Protein AF-L8FMG5-F1 (afdb_monomer_lite)

Sequence (139 aa):
MTWISKATTGLGLLFLAHACYSAQEHSALQSTTNALHDVPSSASLPIDIVLETIISLFTTILGLVLGTAELRPIRWRVWAGKIEREGEKGFLGADGQVAKDYVGNPYKVLESRPGFVDIRKQKKEFAEWVREGGSAEVR

Foldseek 3Di:
DLVQLVVLLVQLVVLLVVLVVVLVVVVVVQVVVCVVVVNPDPNDDDVVSVVSNVVSVVSNVVSVVVNDDDDDDPDLVVNLVVCVVCPQVVQQDPVRHRPPPDDHRPCCCVVVVVVPDPPVVVVVVVVVCVVVVVDPDDD

Structure (mmCIF, N/CA/C/O backbone):
data_AF-L8FMG5-F1
#
_entry.id   AF-L8FMG5-F1
#
loop_
_atom_site.group_PDB
_atom_site.id
_atom_site.type_symbol
_atom_site.label_atom_id
_atom_site.label_alt_id
_atom_site.label_comp_id
_atom_site.label_asym_id
_atom_site.label_entity_id
_atom_site.label_seq_id
_atom_site.pdbx_PDB_ins_code
_atom_site.Cartn_x
_atom_site.Cartn_y
_atom_site.Cartn_z
_atom_site.occupancy
_atom_site.B_iso_or_equiv
_atom_site.auth_seq_id
_atom_site.auth_comp_id
_atom_site.auth_asym_id
_atom_site.auth_atom_id
_atom_site.pdb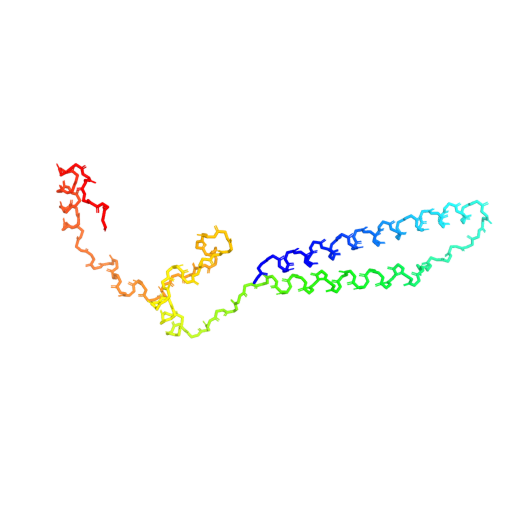x_PDB_model_num
ATOM 1 N N . MET A 1 1 ? 4.257 -6.515 9.206 1.00 60.78 1 MET A N 1
ATOM 2 C CA . MET A 1 1 ? 5.531 -5.758 9.288 1.00 60.78 1 MET A CA 1
ATOM 3 C C . MET A 1 1 ? 5.527 -4.666 8.223 1.00 60.78 1 MET A C 1
ATOM 5 O O . MET A 1 1 ? 6.017 -4.885 7.123 1.00 60.78 1 MET A O 1
ATOM 9 N N . THR A 1 2 ? 4.937 -3.504 8.515 1.00 75.31 2 THR A N 1
ATOM 10 C CA . THR A 1 2 ? 4.771 -2.413 7.529 1.00 75.31 2 THR A CA 1
ATOM 11 C C . THR A 1 2 ? 6.099 -1.835 7.033 1.00 75.31 2 THR A C 1
ATOM 13 O O . THR A 1 2 ? 6.143 -1.222 5.975 1.00 75.31 2 THR A O 1
ATOM 16 N N . TRP A 1 3 ? 7.192 -2.041 7.773 1.00 86.62 3 TRP A N 1
ATOM 17 C CA . TRP A 1 3 ? 8.533 -1.634 7.357 1.00 86.62 3 TRP A CA 1
ATOM 18 C C . TRP A 1 3 ? 9.019 -2.390 6.118 1.00 86.62 3 TRP A C 1
ATOM 20 O O . TRP A 1 3 ? 9.547 -1.770 5.204 1.00 86.62 3 TRP A O 1
ATOM 30 N N . ILE A 1 4 ? 8.808 -3.710 6.060 1.00 90.62 4 ILE A N 1
ATOM 31 C CA . ILE A 1 4 ? 9.287 -4.545 4.950 1.00 90.62 4 ILE A CA 1
ATOM 32 C C . ILE A 1 4 ? 8.558 -4.159 3.665 1.00 90.62 4 ILE A C 1
ATOM 34 O O . ILE A 1 4 ? 9.204 -3.873 2.668 1.00 90.62 4 ILE A O 1
ATOM 38 N N . SER A 1 5 ? 7.227 -4.056 3.703 1.00 92.88 5 SER A N 1
ATOM 39 C CA . SER A 1 5 ? 6.445 -3.659 2.528 1.00 92.88 5 SER A CA 1
ATOM 40 C C . SER A 1 5 ? 6.801 -2.257 2.035 1.00 92.88 5 SER A C 1
ATOM 42 O O . SER A 1 5 ? 6.994 -2.060 0.835 1.00 92.88 5 SER A O 1
ATOM 44 N N . LYS A 1 6 ? 6.960 -1.288 2.946 1.00 93.06 6 LYS A N 1
ATOM 45 C CA . LYS A 1 6 ? 7.393 0.075 2.602 1.00 93.06 6 LYS A CA 1
ATOM 46 C C . LYS A 1 6 ? 8.802 0.098 2.016 1.00 93.06 6 LYS A C 1
ATOM 48 O O . LYS A 1 6 ? 9.006 0.756 1.000 1.00 93.06 6 LYS A O 1
ATOM 53 N N . ALA A 1 7 ? 9.745 -0.629 2.616 1.00 95.94 7 ALA A N 1
ATOM 54 C CA . ALA A 1 7 ? 11.113 -0.726 2.123 1.00 95.94 7 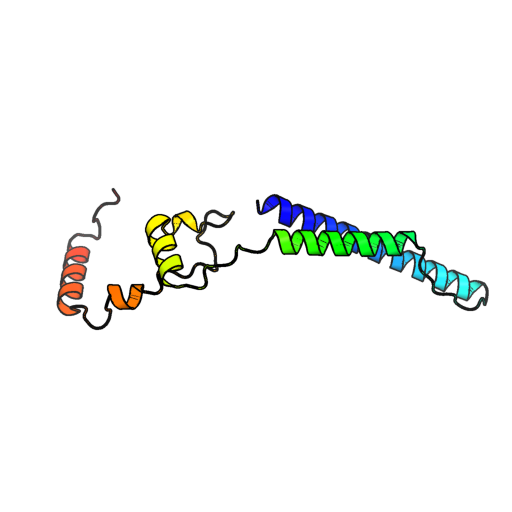ALA A CA 1
ATOM 55 C C . ALA A 1 7 ? 11.145 -1.364 0.730 1.00 95.94 7 ALA A C 1
ATOM 57 O O . ALA A 1 7 ? 11.694 -0.765 -0.185 1.00 95.94 7 ALA A O 1
ATOM 58 N N . THR A 1 8 ? 10.489 -2.513 0.536 1.00 96.62 8 THR A N 1
ATOM 59 C CA . THR A 1 8 ? 10.399 -3.192 -0.766 1.00 96.62 8 THR A CA 1
ATOM 60 C C . THR A 1 8 ? 9.743 -2.306 -1.826 1.00 96.62 8 THR A C 1
ATOM 62 O O . THR A 1 8 ? 10.258 -2.215 -2.936 1.00 96.62 8 THR A O 1
ATOM 65 N N . THR A 1 9 ? 8.658 -1.601 -1.485 1.00 97.44 9 THR A N 1
ATOM 66 C CA . THR A 1 9 ? 8.000 -0.659 -2.408 1.00 97.44 9 THR A CA 1
ATOM 67 C C . THR A 1 9 ? 8.932 0.491 -2.780 1.00 97.44 9 THR A C 1
ATOM 69 O O . THR A 1 9 ? 9.073 0.811 -3.956 1.00 97.44 9 THR A O 1
ATOM 72 N N . GLY A 1 10 ? 9.594 1.102 -1.794 1.00 97.69 10 GLY A N 1
ATOM 73 C CA . GLY A 1 10 ? 10.521 2.209 -2.024 1.00 97.69 10 GLY A CA 1
ATOM 74 C C . GLY A 1 10 ? 11.725 1.801 -2.872 1.00 97.69 10 GLY A C 1
ATOM 75 O O . GLY A 1 10 ? 12.102 2.529 -3.784 1.00 97.69 10 GLY A O 1
ATOM 76 N N . LEU A 1 11 ? 12.284 0.616 -2.620 1.00 97.50 11 LEU A N 1
ATOM 77 C CA . LEU A 1 11 ? 13.406 0.066 -3.381 1.00 97.50 11 LEU A CA 1
ATOM 78 C C . LEU A 1 11 ? 12.993 -0.257 -4.827 1.00 97.50 11 LEU A C 1
ATOM 80 O O . LEU A 1 11 ? 13.694 0.114 -5.764 1.00 97.50 11 LEU A O 1
ATOM 84 N N . GLY A 1 12 ? 11.813 -0.858 -5.018 1.00 98.00 12 GLY A N 1
ATOM 85 C CA . GLY A 1 12 ? 11.246 -1.100 -6.346 1.00 98.00 12 GLY A CA 1
ATOM 86 C C . GLY A 1 12 ? 11.018 0.191 -7.138 1.00 98.00 12 GLY A C 1
ATOM 87 O O . GLY A 1 12 ? 11.391 0.261 -8.307 1.00 98.00 12 GLY A O 1
ATOM 88 N N . LEU A 1 13 ? 10.480 1.236 -6.499 1.00 98.44 13 LEU A N 1
ATOM 89 C CA . LEU A 1 13 ? 10.278 2.545 -7.129 1.00 98.44 13 LEU A CA 1
ATOM 90 C C . LEU A 1 13 ? 11.599 3.234 -7.485 1.00 98.44 13 LEU A C 1
ATOM 92 O O . LEU A 1 13 ? 11.693 3.850 -8.544 1.00 98.44 13 LEU A O 1
ATOM 96 N N . LEU A 1 14 ? 12.614 3.121 -6.625 1.00 98.50 14 LEU A N 1
ATOM 97 C CA . LEU A 1 14 ? 13.948 3.653 -6.893 1.00 98.50 14 LEU A CA 1
ATOM 98 C C . LEU A 1 14 ? 14.562 2.997 -8.135 1.00 98.50 14 LEU A C 1
ATOM 100 O O . LEU A 1 14 ? 15.027 3.701 -9.029 1.00 98.50 14 LEU A O 1
ATOM 104 N N . PHE A 1 15 ? 14.527 1.664 -8.214 1.00 98.19 15 PHE A N 1
ATOM 105 C CA . PHE A 1 15 ? 15.028 0.938 -9.381 1.00 98.19 15 PHE A CA 1
ATOM 106 C C . PHE A 1 15 ? 14.207 1.221 -10.640 1.00 98.19 15 PHE A C 1
ATOM 108 O O . PHE A 1 15 ? 14.776 1.389 -11.714 1.00 98.19 15 PHE A O 1
ATOM 115 N N . LEU A 1 16 ? 12.886 1.374 -10.515 1.00 98.25 16 LEU A N 1
ATOM 116 C CA . LEU A 1 16 ? 12.037 1.730 -11.647 1.00 98.25 16 LEU A CA 1
ATOM 117 C C . LEU A 1 16 ? 12.382 3.124 -12.188 1.00 98.25 16 LEU A C 1
ATOM 119 O O . LEU A 1 16 ? 12.492 3.303 -13.398 1.00 98.25 16 LEU A O 1
ATOM 123 N N . ALA A 1 17 ? 12.596 4.101 -11.302 1.00 98.44 17 ALA A N 1
ATOM 124 C CA . ALA A 1 17 ? 13.042 5.436 -11.690 1.00 98.44 17 ALA A CA 1
ATOM 125 C C . ALA A 1 17 ? 14.419 5.397 -12.369 1.00 98.44 17 ALA A C 1
ATOM 127 O O . ALA A 1 17 ? 14.622 6.079 -13.373 1.00 98.44 17 ALA A O 1
ATOM 128 N N . HIS A 1 18 ? 15.333 4.568 -11.859 1.00 97.94 18 HIS A N 1
ATOM 129 C CA . HIS A 1 18 ? 16.643 4.353 -12.465 1.00 97.94 18 HIS A CA 1
ATOM 130 C C . HIS A 1 18 ? 16.528 3.772 -13.882 1.00 97.94 18 HIS A C 1
ATOM 132 O O . HIS A 1 18 ? 17.066 4.351 -14.818 1.00 97.94 18 HIS A O 1
ATOM 138 N N . ALA A 1 19 ? 15.749 2.705 -14.071 1.00 97.31 19 ALA A N 1
ATOM 139 C CA . ALA A 1 19 ? 15.574 2.080 -15.380 1.00 97.31 19 ALA A CA 1
ATOM 140 C C . ALA A 1 19 ? 14.886 3.021 -16.393 1.00 97.31 19 ALA A C 1
ATOM 142 O O . ALA A 1 19 ? 15.266 3.066 -17.564 1.00 97.31 19 ALA A O 1
ATOM 143 N N . CYS A 1 20 ? 13.921 3.837 -15.946 1.00 96.81 20 CYS A N 1
ATOM 144 C CA . CYS A 1 20 ? 13.325 4.900 -16.765 1.00 96.81 20 CYS A CA 1
ATOM 145 C C . CYS A 1 20 ? 14.357 5.958 -17.184 1.00 96.81 20 CYS A C 1
ATOM 147 O O . CYS A 1 20 ? 14.339 6.415 -18.327 1.00 96.81 20 CYS A O 1
ATOM 149 N N . TYR A 1 21 ? 15.256 6.341 -16.277 1.00 97.75 21 TYR A N 1
ATOM 150 C CA . TYR A 1 21 ? 16.338 7.272 -16.584 1.00 97.75 21 TYR A CA 1
ATOM 151 C C . TYR A 1 21 ? 17.318 6.674 -17.608 1.00 97.75 21 TYR A C 1
ATOM 153 O O . TYR A 1 21 ? 17.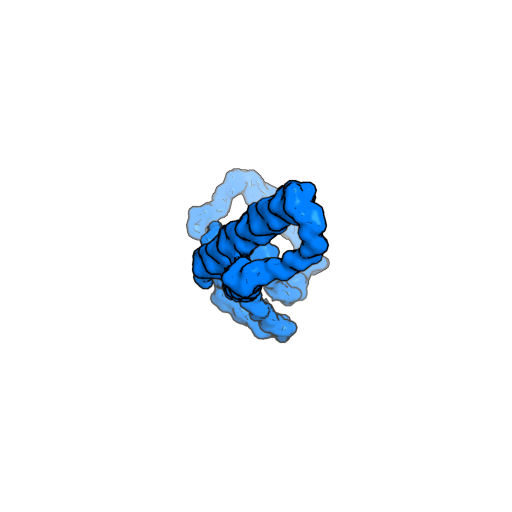609 7.322 -18.613 1.00 97.75 21 TYR A O 1
ATOM 161 N N . SER A 1 22 ? 17.729 5.414 -17.435 1.00 96.75 22 SER A N 1
ATOM 162 C CA . SER A 1 22 ? 18.582 4.693 -18.394 1.00 96.75 22 SER A CA 1
ATOM 163 C C . SER A 1 22 ? 17.942 4.600 -19.784 1.00 96.75 22 SER A C 1
ATOM 165 O O . SER A 1 22 ? 18.601 4.834 -20.798 1.00 96.75 22 SER A O 1
ATOM 167 N N . ALA A 1 23 ? 16.637 4.314 -19.852 1.00 95.50 23 ALA A N 1
ATOM 168 C CA . ALA A 1 23 ? 15.888 4.293 -21.108 1.00 95.50 23 ALA A CA 1
ATOM 169 C C . ALA A 1 23 ? 15.872 5.666 -21.802 1.00 95.50 23 ALA A C 1
ATOM 171 O O . ALA A 1 23 ? 16.013 5.744 -23.028 1.00 95.50 23 ALA A O 1
ATOM 172 N N . GLN A 1 24 ? 15.715 6.742 -21.026 1.00 95.50 24 GLN A N 1
ATOM 173 C CA . GLN A 1 24 ? 15.721 8.112 -21.532 1.00 95.50 24 GLN A CA 1
ATOM 174 C C . GLN A 1 24 ? 17.095 8.504 -22.082 1.00 95.50 24 GLN A C 1
ATOM 176 O O . GLN A 1 24 ? 17.170 9.004 -23.204 1.00 95.50 24 GLN A O 1
ATOM 181 N N . GLU A 1 25 ? 18.176 8.257 -21.337 1.00 95.25 25 GLU A N 1
ATOM 182 C CA . GLU A 1 25 ? 19.538 8.543 -21.809 1.00 95.25 25 GLU A CA 1
ATOM 183 C C . GLU A 1 25 ? 19.869 7.750 -23.076 1.00 95.25 25 GLU A C 1
ATOM 185 O O . GLU A 1 25 ? 20.344 8.326 -24.057 1.00 95.25 25 GLU A O 1
ATOM 190 N N . HIS A 1 26 ? 19.547 6.454 -23.101 1.00 92.50 26 HIS A N 1
ATOM 191 C CA . HIS A 1 26 ? 19.762 5.614 -24.276 1.00 92.50 26 HIS A CA 1
ATOM 192 C C . HIS A 1 26 ? 19.006 6.147 -25.502 1.00 92.50 26 HIS A C 1
ATOM 194 O O . HIS A 1 26 ? 19.574 6.271 -26.589 1.00 92.50 26 HIS A O 1
ATOM 200 N N . SER A 1 27 ? 17.736 6.514 -25.326 1.00 90.81 27 SER A N 1
ATOM 201 C CA . SER A 1 27 ? 16.909 7.054 -26.410 1.00 90.81 27 SER A CA 1
ATOM 202 C C . SER A 1 27 ? 17.427 8.408 -26.904 1.00 90.81 27 SER A C 1
ATOM 204 O O . SER A 1 27 ? 17.471 8.645 -28.112 1.00 90.81 27 SER A O 1
ATOM 206 N N . ALA A 1 28 ? 17.868 9.280 -25.992 1.00 91.50 28 ALA A N 1
ATOM 207 C CA . ALA A 1 28 ? 18.437 10.579 -26.337 1.00 91.50 28 ALA A CA 1
ATOM 208 C C . ALA A 1 28 ? 19.730 10.430 -27.156 1.00 91.50 28 ALA A C 1
ATOM 210 O O . ALA A 1 28 ? 19.846 11.038 -28.221 1.00 91.50 28 ALA A O 1
ATOM 211 N N . LEU A 1 29 ? 20.656 9.570 -26.717 1.00 89.56 29 LEU A N 1
ATOM 212 C CA . LEU A 1 29 ? 21.924 9.319 -27.411 1.00 89.56 29 LEU A CA 1
ATOM 213 C C . LEU A 1 29 ? 21.726 8.659 -28.782 1.00 89.56 29 LEU A C 1
ATOM 215 O O . LEU A 1 29 ? 22.394 9.027 -29.757 1.00 89.56 29 LEU A O 1
ATOM 219 N N . GLN A 1 30 ? 20.797 7.703 -28.885 1.00 87.94 30 GLN A N 1
ATOM 220 C CA . GLN A 1 30 ? 20.453 7.100 -30.174 1.00 87.94 30 GLN A CA 1
ATOM 221 C C . GLN A 1 30 ? 19.836 8.125 -31.125 1.00 87.94 30 GLN A C 1
ATOM 223 O O . GLN A 1 30 ? 20.223 8.184 -32.292 1.00 87.94 30 GLN A O 1
ATOM 228 N N . SER A 1 31 ? 18.931 8.976 -30.635 1.00 86.12 31 SER A N 1
ATOM 229 C CA . SER A 1 31 ? 18.328 10.033 -31.448 1.00 86.12 31 SER A CA 1
ATOM 230 C C . SER A 1 31 ? 19.376 11.015 -31.976 1.00 86.12 31 SER A C 1
ATOM 232 O O . SER A 1 31 ? 19.322 11.378 -33.150 1.00 86.12 31 SER A O 1
ATOM 234 N N . THR A 1 32 ? 20.342 11.433 -31.150 1.00 87.19 32 THR A N 1
ATOM 235 C CA . THR A 1 32 ? 21.417 12.336 -31.594 1.00 87.19 32 THR A CA 1
ATOM 236 C C . THR A 1 32 ? 22.352 11.670 -32.598 1.00 87.19 32 THR A C 1
ATOM 238 O O . THR A 1 32 ? 22.733 12.291 -33.585 1.00 87.19 32 THR A O 1
ATOM 241 N N . THR A 1 33 ? 22.695 10.398 -32.385 1.00 85.94 33 THR A N 1
ATOM 242 C CA . THR A 1 33 ? 23.605 9.657 -33.273 1.00 85.94 33 THR A CA 1
ATOM 243 C C . THR A 1 33 ? 22.971 9.421 -34.641 1.00 85.94 33 THR A C 1
ATOM 245 O O . THR A 1 33 ? 23.605 9.674 -35.664 1.00 85.94 33 THR A O 1
ATOM 248 N N . ASN A 1 34 ? 21.702 9.011 -34.677 1.00 84.12 34 ASN A N 1
ATOM 249 C CA . ASN A 1 34 ? 20.986 8.783 -35.932 1.00 84.12 34 ASN A CA 1
ATOM 250 C C . ASN A 1 34 ? 20.820 10.085 -36.729 1.00 84.12 34 ASN A C 1
ATOM 252 O O . ASN A 1 34 ? 20.983 10.070 -37.945 1.00 84.12 34 ASN A O 1
ATOM 256 N N . ALA A 1 35 ? 20.584 11.215 -36.049 1.00 82.94 35 ALA A N 1
ATOM 257 C CA . ALA A 1 35 ? 20.524 12.530 -36.688 1.00 82.94 35 ALA A CA 1
ATOM 258 C C . ALA A 1 35 ? 21.876 12.980 -37.278 1.00 82.94 35 ALA A C 1
ATOM 260 O O . ALA A 1 35 ? 21.898 13.651 -38.304 1.00 82.94 35 ALA A O 1
ATOM 261 N N . LEU A 1 36 ? 22.999 12.613 -36.650 1.00 87.19 36 LEU A N 1
ATOM 262 C CA . LEU A 1 36 ? 24.347 12.938 -37.137 1.00 87.19 36 LEU A CA 1
ATOM 263 C C . LEU A 1 36 ? 24.793 12.057 -38.312 1.00 87.19 36 LEU A C 1
ATOM 265 O O . LEU A 1 36 ? 25.575 12.511 -39.144 1.00 87.19 36 LEU A O 1
ATOM 269 N N . HIS A 1 37 ? 24.329 10.807 -38.368 1.00 83.25 37 HIS A N 1
ATOM 270 C CA . HIS A 1 37 ? 24.790 9.817 -39.345 1.00 83.25 37 HIS A CA 1
ATOM 271 C C . HIS A 1 37 ? 23.777 9.490 -40.459 1.00 83.25 37 HIS A C 1
ATOM 273 O O . HIS A 1 37 ? 24.078 8.636 -41.289 1.00 83.25 37 HIS A O 1
ATOM 279 N N . ASP A 1 38 ? 22.610 10.149 -40.494 1.00 78.94 38 ASP A N 1
ATOM 280 C CA . ASP A 1 38 ? 21.508 9.901 -41.450 1.00 78.94 38 ASP A CA 1
ATOM 281 C C . ASP A 1 38 ? 21.117 8.406 -41.540 1.00 78.94 38 ASP A C 1
ATOM 283 O O . ASP A 1 38 ? 20.821 7.855 -42.600 1.00 78.94 38 ASP A O 1
ATOM 287 N N . VAL A 1 39 ? 21.179 7.711 -40.394 1.00 77.12 39 VAL A N 1
ATOM 288 C CA . VAL A 1 39 ? 20.884 6.274 -40.276 1.00 77.12 39 VAL A CA 1
ATOM 289 C C . VAL A 1 39 ? 19.418 6.091 -39.873 1.00 77.12 39 VAL A C 1
ATOM 291 O O . VAL A 1 39 ? 18.955 6.771 -38.950 1.00 77.12 39 VAL A O 1
ATOM 294 N N . PRO A 1 40 ? 18.671 5.159 -40.499 1.00 70.06 40 PRO A N 1
ATOM 295 C CA . PRO A 1 40 ? 17.304 4.852 -40.095 1.00 70.06 40 PRO A CA 1
ATOM 296 C C . PRO A 1 40 ? 17.242 4.403 -38.629 1.00 70.06 40 PRO A C 1
ATOM 298 O O . PRO A 1 40 ? 18.017 3.562 -38.174 1.00 70.06 40 PRO A O 1
ATOM 301 N N . SER A 1 41 ? 16.291 4.960 -37.884 1.00 66.12 41 SER A N 1
ATOM 302 C CA . SER A 1 41 ? 16.137 4.749 -36.448 1.00 66.12 41 SER A CA 1
ATOM 303 C C . SER A 1 41 ? 15.622 3.345 -36.110 1.00 66.12 41 SER A C 1
ATOM 305 O O . SER A 1 41 ? 14.425 3.066 -36.144 1.00 66.12 41 SER A O 1
ATOM 307 N N . SER A 1 42 ? 16.520 2.449 -35.705 1.00 64.75 42 SER A N 1
ATOM 308 C CA . SER A 1 42 ? 16.167 1.181 -35.055 1.00 64.75 42 SER A CA 1
ATOM 309 C C . SER A 1 42 ? 16.025 1.384 -33.541 1.00 64.75 42 SER A C 1
ATOM 311 O O . SER A 1 42 ? 17.009 1.355 -32.807 1.00 64.75 42 SER A O 1
ATOM 313 N N . ALA A 1 43 ? 14.793 1.616 -33.079 1.00 67.69 43 ALA A N 1
ATOM 314 C CA . ALA A 1 43 ? 14.461 1.991 -31.698 1.00 67.69 43 ALA A CA 1
ATOM 315 C C . ALA A 1 43 ? 14.221 0.785 -30.763 1.00 67.69 43 ALA A C 1
ATOM 317 O O . ALA A 1 43 ? 13.176 0.681 -30.121 1.00 67.69 43 ALA A O 1
ATOM 318 N N . SER A 1 44 ? 15.160 -0.161 -30.695 1.00 83.06 44 SER A N 1
ATOM 319 C CA . SER A 1 44 ? 15.084 -1.260 -29.720 1.00 83.06 44 SER A CA 1
ATOM 320 C C . SER A 1 44 ? 15.865 -0.914 -28.455 1.00 83.06 44 SER A C 1
ATOM 322 O O . SER A 1 44 ? 17.046 -0.574 -28.539 1.00 83.06 44 SER A O 1
ATOM 324 N N . LEU A 1 45 ? 15.237 -1.045 -27.283 1.00 88.12 45 LEU A N 1
ATOM 325 C CA . LEU A 1 45 ? 15.952 -0.917 -26.016 1.00 88.12 45 LEU A CA 1
ATOM 326 C C . LEU A 1 45 ? 16.889 -2.116 -25.789 1.00 88.12 45 LEU A C 1
ATOM 328 O O . LEU A 1 45 ? 16.532 -3.246 -26.141 1.00 88.12 45 LEU A O 1
ATOM 332 N N . PRO A 1 46 ? 18.053 -1.900 -25.153 1.00 93.12 46 PRO A N 1
ATOM 333 C CA . PRO A 1 46 ? 18.892 -2.972 -24.651 1.00 93.12 46 PRO A CA 1
ATOM 334 C C . PRO A 1 46 ? 18.108 -3.880 -23.704 1.00 93.12 46 PRO A C 1
ATOM 336 O O . PRO A 1 46 ? 17.321 -3.412 -22.879 1.00 93.12 46 PRO A O 1
ATOM 339 N N . ILE A 1 47 ? 18.361 -5.185 -23.802 1.00 94.94 47 ILE A N 1
ATOM 340 C CA . ILE A 1 47 ? 17.673 -6.197 -22.992 1.00 94.94 47 ILE A CA 1
ATOM 341 C C . ILE A 1 47 ? 17.852 -5.972 -21.486 1.00 94.94 47 ILE A C 1
ATOM 343 O O . ILE A 1 47 ? 16.944 -6.264 -20.719 1.00 94.94 47 ILE A O 1
ATOM 347 N N . ASP A 1 48 ? 18.988 -5.414 -21.076 1.00 96.31 48 ASP A N 1
ATOM 348 C CA . ASP A 1 48 ? 19.291 -5.111 -19.679 1.00 96.31 48 ASP A CA 1
ATOM 349 C C . ASP A 1 48 ? 18.278 -4.118 -19.086 1.00 96.31 48 ASP A C 1
ATOM 351 O O . ASP A 1 48 ? 17.582 -4.444 -18.129 1.00 96.31 48 ASP A O 1
ATOM 355 N N . ILE A 1 49 ? 18.045 -2.986 -19.767 1.00 95.94 49 ILE A N 1
ATOM 356 C CA . ILE A 1 49 ? 17.057 -1.968 -19.359 1.00 95.94 49 ILE A CA 1
ATOM 357 C C . ILE A 1 49 ? 15.640 -2.561 -19.290 1.00 95.94 49 ILE A C 1
ATOM 359 O O . ILE A 1 49 ? 14.850 -2.220 -18.405 1.00 95.94 49 ILE A O 1
ATOM 363 N N . VAL A 1 50 ? 15.307 -3.473 -20.211 1.00 97.06 50 VAL A N 1
ATOM 364 C CA . VAL A 1 50 ? 14.013 -4.178 -20.221 1.00 97.06 50 VAL A CA 1
ATOM 365 C C . VAL A 1 50 ? 13.877 -5.109 -19.011 1.00 97.06 50 VAL A C 1
ATOM 367 O O . VAL A 1 50 ? 12.829 -5.138 -18.364 1.00 97.06 50 VAL A O 1
ATOM 370 N N . LEU A 1 51 ? 14.920 -5.867 -18.671 1.00 97.69 51 LEU A N 1
ATOM 371 C CA . LEU A 1 51 ? 14.903 -6.752 -17.506 1.00 97.69 51 LEU A CA 1
ATOM 372 C C . LEU A 1 51 ? 14.851 -5.957 -16.200 1.00 97.69 51 LEU A C 1
ATOM 374 O O . LEU A 1 51 ? 14.035 -6.276 -15.332 1.00 97.69 51 LEU A O 1
ATOM 378 N N . GLU A 1 52 ? 15.647 -4.895 -16.081 1.00 97.19 52 GLU A N 1
ATOM 379 C CA . GLU A 1 52 ? 15.628 -3.991 -14.930 1.00 97.19 52 GLU A CA 1
ATOM 380 C C . GLU A 1 52 ? 14.235 -3.397 -14.705 1.00 97.19 52 GLU A C 1
ATOM 382 O O . GLU A 1 52 ? 13.730 -3.429 -13.580 1.00 97.19 52 GLU A O 1
ATOM 387 N N . THR A 1 53 ? 13.563 -2.916 -15.759 1.00 97.94 53 THR A N 1
ATOM 388 C CA . THR A 1 53 ? 12.193 -2.380 -15.643 1.00 9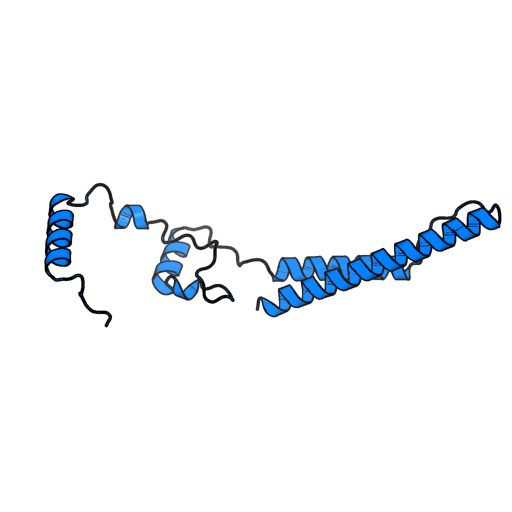7.94 53 THR A CA 1
ATOM 389 C C . THR A 1 53 ? 11.193 -3.445 -15.196 1.00 97.94 53 THR A C 1
ATOM 391 O O . THR A 1 53 ? 10.401 -3.181 -14.287 1.00 97.94 53 THR A O 1
ATOM 394 N N . ILE A 1 54 ? 11.231 -4.653 -15.770 1.00 98.25 54 ILE A N 1
ATOM 395 C CA . ILE A 1 54 ? 10.324 -5.752 -15.389 1.00 98.25 54 ILE A CA 1
ATOM 396 C C . ILE A 1 54 ? 10.537 -6.155 -13.923 1.00 98.25 54 ILE A C 1
ATOM 398 O O . ILE A 1 54 ? 9.568 -6.277 -13.168 1.00 98.25 54 ILE A O 1
ATOM 402 N N . ILE A 1 55 ? 11.791 -6.329 -13.500 1.00 98.25 55 ILE A N 1
ATOM 403 C CA . ILE A 1 55 ? 12.136 -6.723 -12.126 1.00 98.25 55 ILE A CA 1
ATOM 404 C C . ILE A 1 55 ? 11.745 -5.620 -11.136 1.00 98.25 55 ILE A C 1
ATOM 406 O O . ILE A 1 55 ? 11.177 -5.910 -10.077 1.00 98.25 55 ILE A O 1
ATOM 410 N N . SER A 1 56 ? 11.986 -4.356 -11.484 1.00 98.19 56 SER A N 1
ATOM 411 C CA . SER A 1 56 ? 11.612 -3.200 -10.660 1.00 98.19 56 SER A CA 1
ATOM 412 C C . SER A 1 56 ? 10.100 -3.082 -10.499 1.00 98.19 56 SER A C 1
ATOM 414 O O . SER A 1 56 ? 9.603 -2.883 -9.386 1.00 98.19 56 SER A O 1
ATOM 416 N N . LEU A 1 57 ? 9.349 -3.271 -11.588 1.00 98.25 57 LEU A N 1
ATOM 417 C CA . LEU A 1 57 ? 7.890 -3.285 -11.566 1.00 98.25 57 LEU A CA 1
ATOM 418 C C . LEU A 1 57 ? 7.365 -4.425 -10.688 1.00 98.25 57 LEU A C 1
ATOM 420 O O . LEU A 1 57 ? 6.526 -4.192 -9.816 1.00 98.25 57 LEU A O 1
ATOM 424 N N . PHE A 1 58 ? 7.890 -5.639 -10.864 1.00 98.25 58 PHE A N 1
ATOM 425 C CA . PHE A 1 58 ? 7.486 -6.793 -10.064 1.00 98.25 58 PHE A CA 1
ATOM 426 C C . PHE A 1 58 ? 7.771 -6.578 -8.572 1.00 98.25 58 PHE A C 1
ATOM 428 O O . PHE A 1 58 ? 6.900 -6.807 -7.734 1.00 98.25 58 PHE A O 1
ATOM 435 N N . THR A 1 59 ? 8.955 -6.059 -8.243 1.00 97.81 59 THR A N 1
ATOM 436 C CA . THR A 1 59 ? 9.348 -5.723 -6.865 1.00 97.81 59 THR A CA 1
ATOM 437 C C . THR A 1 59 ? 8.428 -4.661 -6.262 1.00 97.81 59 THR A C 1
ATOM 439 O O . THR A 1 59 ? 7.999 -4.789 -5.115 1.00 97.81 59 THR A O 1
ATOM 442 N N . THR A 1 60 ? 8.064 -3.642 -7.043 1.00 98.06 60 THR A N 1
ATOM 443 C CA . THR A 1 60 ? 7.138 -2.584 -6.613 1.00 98.06 60 THR A CA 1
ATOM 444 C C . THR A 1 60 ? 5.751 -3.149 -6.314 1.00 98.06 60 THR A C 1
ATOM 446 O O . THR A 1 60 ? 5.199 -2.891 -5.244 1.00 98.06 60 THR A O 1
ATOM 449 N N . ILE A 1 61 ? 5.200 -3.961 -7.223 1.00 98.00 61 ILE A N 1
ATOM 450 C CA . ILE A 1 61 ? 3.896 -4.615 -7.038 1.00 98.00 61 ILE A CA 1
ATOM 451 C C . ILE A 1 61 ? 3.932 -5.527 -5.811 1.00 98.00 61 ILE A C 1
ATOM 453 O O . ILE A 1 61 ? 3.017 -5.482 -4.989 1.00 98.00 61 ILE A O 1
ATOM 457 N N . LEU A 1 62 ? 4.998 -6.312 -5.646 1.00 96.56 62 LEU A N 1
ATOM 458 C CA . LEU A 1 62 ? 5.177 -7.178 -4.485 1.00 96.56 62 LEU A CA 1
ATOM 459 C C . LEU A 1 62 ? 5.178 -6.371 -3.181 1.00 96.56 62 LEU A C 1
ATOM 461 O O . LEU A 1 62 ? 4.461 -6.723 -2.244 1.00 96.56 62 LEU A O 1
ATOM 465 N N . GLY A 1 63 ? 5.927 -5.267 -3.128 1.00 95.44 63 GLY A N 1
ATOM 466 C CA . GLY A 1 63 ? 5.942 -4.364 -1.977 1.00 95.44 63 GLY A CA 1
ATOM 467 C C . GLY A 1 63 ? 4.555 -3.804 -1.647 1.00 95.44 63 GLY A C 1
ATOM 468 O O . GLY A 1 63 ? 4.146 -3.835 -0.483 1.00 95.44 63 GLY A O 1
ATOM 469 N N . LEU A 1 64 ? 3.808 -3.366 -2.666 1.00 94.81 64 LEU A N 1
ATOM 470 C CA . LEU A 1 64 ? 2.446 -2.849 -2.506 1.00 94.81 64 LEU A CA 1
ATOM 471 C C . LEU A 1 64 ? 1.490 -3.919 -1.970 1.00 94.81 64 LEU A C 1
ATOM 473 O O . LEU A 1 64 ? 0.774 -3.657 -1.005 1.00 94.81 64 LEU A O 1
ATOM 477 N N . VAL A 1 65 ? 1.511 -5.128 -2.539 1.00 94.25 65 VAL A N 1
ATOM 478 C CA . VAL A 1 65 ? 0.660 -6.250 -2.105 1.00 94.25 65 VAL A CA 1
ATOM 479 C C . VAL A 1 65 ? 0.973 -6.645 -0.660 1.00 94.25 65 VAL A C 1
ATOM 481 O O . VAL A 1 65 ? 0.054 -6.770 0.150 1.00 94.25 65 VAL A O 1
ATOM 484 N N . LEU A 1 66 ? 2.254 -6.755 -0.296 1.00 91.44 66 LEU A N 1
ATOM 485 C CA . LEU A 1 66 ? 2.678 -7.037 1.083 1.00 91.44 66 LEU A CA 1
ATOM 486 C C . LEU A 1 66 ? 2.294 -5.921 2.068 1.00 91.44 66 LEU A C 1
ATOM 488 O O . LEU A 1 66 ? 2.256 -6.146 3.278 1.00 91.44 66 LEU A O 1
ATOM 492 N N . GLY A 1 67 ? 2.059 -4.706 1.570 1.00 87.81 67 GLY A N 1
ATOM 493 C CA . GLY A 1 67 ? 1.624 -3.557 2.359 1.00 87.81 67 GLY A CA 1
ATOM 494 C C . GLY A 1 67 ? 0.118 -3.461 2.568 1.00 87.81 67 GLY A C 1
ATOM 495 O O . GLY A 1 67 ? -0.313 -2.586 3.319 1.00 87.81 67 GLY A O 1
ATOM 496 N N . THR A 1 68 ? -0.677 -4.322 1.930 1.00 86.19 68 THR A N 1
ATOM 497 C CA . THR A 1 68 ? -2.136 -4.287 2.067 1.00 86.19 68 THR A CA 1
ATOM 498 C C . THR A 1 68 ? -2.589 -4.730 3.457 1.00 86.19 68 THR A C 1
ATOM 500 O O . THR A 1 68 ? -1.952 -5.555 4.114 1.00 86.19 68 THR A O 1
ATOM 503 N N . ALA A 1 69 ? -3.691 -4.143 3.930 1.00 80.38 69 ALA A N 1
ATOM 504 C CA . ALA A 1 69 ? -4.305 -4.544 5.187 1.00 80.38 69 ALA A CA 1
ATOM 505 C C . ALA A 1 69 ? -4.929 -5.940 5.060 1.00 80.38 69 ALA A C 1
ATOM 507 O O . ALA A 1 69 ? -5.446 -6.312 4.004 1.00 80.38 69 ALA A O 1
ATOM 508 N N . GLU A 1 70 ? -4.917 -6.699 6.154 1.00 81.12 70 GLU A N 1
ATOM 509 C CA . GLU A 1 70 ? -5.558 -8.010 6.182 1.00 81.12 70 GLU A CA 1
ATOM 510 C C . GLU A 1 70 ? -7.061 -7.902 5.906 1.00 81.12 70 GLU A C 1
ATOM 512 O O . GLU A 1 70 ? -7.755 -6.995 6.381 1.00 81.12 70 GLU A O 1
ATOM 517 N N . LEU A 1 71 ? -7.577 -8.871 5.150 1.00 82.94 71 LEU A N 1
ATOM 518 C CA . LEU A 1 71 ? -8.996 -8.939 4.837 1.00 82.94 71 LEU A CA 1
ATOM 519 C C . LEU A 1 71 ? -9.816 -9.175 6.105 1.00 82.94 71 LEU A C 1
ATOM 521 O O . LEU A 1 71 ? -9.518 -10.036 6.936 1.00 82.94 71 LEU A O 1
ATOM 525 N N . ARG A 1 72 ? -10.913 -8.429 6.223 1.00 82.88 72 ARG A N 1
ATOM 526 C CA . ARG A 1 72 ? -11.856 -8.599 7.324 1.00 82.88 72 ARG A CA 1
ATOM 527 C C . ARG A 1 72 ? -12.731 -9.838 7.121 1.00 82.88 72 ARG A C 1
ATOM 529 O O . ARG A 1 72 ? -13.091 -10.167 5.989 1.00 82.88 72 ARG A O 1
ATOM 536 N N . PRO A 1 73 ? -13.160 -10.492 8.214 1.00 88.06 73 PRO A N 1
ATOM 537 C CA . PRO A 1 73 ? -14.177 -11.529 8.146 1.00 88.06 73 PRO A CA 1
ATOM 538 C C . PRO A 1 73 ? -15.475 -10.994 7.529 1.00 88.06 73 PRO A C 1
ATOM 540 O O . PRO A 1 73 ? -16.011 -9.983 7.973 1.00 88.06 73 PRO A O 1
ATOM 543 N N . ILE A 1 74 ? -16.026 -11.727 6.560 1.00 87.56 74 ILE A N 1
ATOM 544 C CA . ILE A 1 74 ? -17.291 -11.369 5.891 1.00 87.56 74 ILE A CA 1
ATOM 545 C C . ILE A 1 74 ? -18.486 -11.501 6.856 1.00 87.56 74 ILE A C 1
ATOM 547 O O . ILE A 1 74 ? -19.452 -10.746 6.791 1.00 87.56 74 ILE A O 1
ATOM 551 N N . ARG A 1 75 ? -18.432 -12.465 7.787 1.00 92.06 75 ARG A N 1
ATOM 552 C CA . ARG A 1 75 ? -19.521 -12.732 8.739 1.00 92.06 75 ARG A CA 1
ATOM 553 C C . ARG A 1 75 ? -19.472 -11.762 9.918 1.00 92.06 75 ARG A C 1
ATOM 555 O O . ARG A 1 75 ? -18.567 -11.852 10.747 1.00 92.06 75 ARG A O 1
ATOM 562 N N . TRP A 1 76 ? -20.509 -10.940 10.071 1.00 89.81 76 TRP A N 1
ATOM 563 C CA . TRP A 1 76 ? -20.596 -9.924 11.130 1.00 89.81 76 TRP A CA 1
ATOM 564 C C . 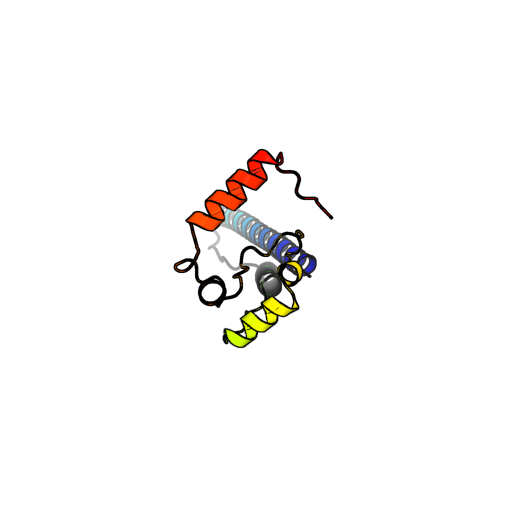TRP A 1 76 ? -20.475 -10.480 12.548 1.00 89.81 76 TRP A C 1
ATOM 566 O O . TRP A 1 76 ? -19.815 -9.865 13.371 1.00 89.81 76 TRP A O 1
ATOM 576 N N . ARG A 1 77 ? -21.018 -11.671 12.836 1.00 90.31 77 ARG A N 1
ATOM 577 C CA . ARG A 1 77 ? -20.838 -12.325 14.149 1.00 90.31 77 ARG A CA 1
ATOM 578 C C . ARG A 1 77 ? -19.366 -12.620 14.463 1.00 90.31 77 ARG A C 1
ATOM 580 O O . ARG A 1 77 ? -18.946 -12.496 15.605 1.00 90.31 77 ARG A O 1
ATOM 587 N N . VAL A 1 78 ? -18.585 -13.022 13.458 1.00 92.44 78 VAL A N 1
ATOM 588 C CA . VAL A 1 78 ? -17.151 -13.313 13.630 1.00 92.44 78 VAL A CA 1
ATOM 589 C C . VAL A 1 78 ? -16.373 -12.015 13.826 1.00 92.44 78 VAL A C 1
ATOM 591 O O . VAL A 1 78 ? -15.484 -11.965 14.668 1.00 92.44 78 VAL A O 1
ATOM 594 N N . TRP A 1 79 ? -16.732 -10.966 13.081 1.00 90.31 79 TRP A N 1
ATOM 595 C CA . TRP A 1 79 ? -16.145 -9.639 13.253 1.00 90.31 79 TRP A CA 1
ATOM 596 C C . TRP A 1 79 ? -16.455 -9.046 14.632 1.00 90.31 79 TRP A C 1
ATOM 598 O O . TRP A 1 79 ? -15.526 -8.685 15.345 1.00 90.31 79 TRP A O 1
ATOM 608 N N . ALA A 1 80 ? -17.723 -9.036 15.050 1.00 89.62 80 ALA A N 1
ATOM 609 C CA . ALA A 1 80 ? -18.147 -8.560 16.367 1.00 89.62 80 ALA A CA 1
ATOM 610 C C . ALA A 1 80 ? -17.423 -9.305 17.499 1.00 89.62 80 ALA A C 1
ATOM 612 O O . ALA A 1 80 ? -16.804 -8.671 18.344 1.00 89.62 80 ALA A O 1
ATOM 613 N N . GLY A 1 81 ? -17.357 -10.642 17.439 1.00 90.56 81 GLY A N 1
ATOM 614 C CA . GLY A 1 81 ? -16.619 -11.423 18.437 1.00 90.56 81 GLY A CA 1
ATOM 615 C C . GLY A 1 81 ? -15.099 -11.189 18.424 1.00 90.56 81 GLY A C 1
ATOM 616 O O . GLY A 1 81 ? -14.436 -11.391 19.440 1.00 90.56 81 GLY A O 1
ATOM 617 N N . LYS A 1 82 ? -14.513 -10.766 17.293 1.00 88.12 82 LYS A N 1
ATOM 618 C CA . LYS A 1 82 ? -13.106 -10.330 17.233 1.00 88.12 82 LYS A CA 1
ATOM 619 C C . LYS A 1 82 ? -12.934 -8.971 17.918 1.00 88.12 82 LYS A C 1
ATOM 621 O O . LYS A 1 82 ? -12.042 -8.831 18.748 1.00 88.12 82 LYS A O 1
ATOM 626 N N . ILE A 1 83 ? -13.818 -8.018 17.617 1.00 89.38 83 ILE A N 1
ATOM 627 C CA . ILE A 1 83 ? -13.848 -6.677 18.219 1.00 89.38 83 ILE A CA 1
ATOM 628 C C . ILE A 1 83 ? -14.021 -6.749 19.738 1.00 89.38 83 ILE A C 1
ATOM 630 O O . ILE A 1 83 ? -13.297 -6.076 20.460 1.00 89.38 83 ILE A O 1
ATOM 634 N N . GLU A 1 84 ? -14.936 -7.577 20.236 1.00 87.12 84 GLU A N 1
ATOM 635 C CA . GLU A 1 84 ? -15.184 -7.732 21.676 1.00 87.12 84 GLU A CA 1
ATOM 636 C C . GLU A 1 84 ? -13.975 -8.310 22.422 1.00 87.12 84 GLU A C 1
ATOM 638 O O . GLU A 1 84 ? -13.683 -7.893 23.541 1.00 87.12 84 GLU A O 1
ATOM 643 N N . ARG A 1 85 ? -13.249 -9.251 21.803 1.00 88.00 85 ARG A N 1
ATOM 644 C CA . ARG A 1 85 ? -12.071 -9.885 22.411 1.00 88.00 85 ARG A CA 1
ATOM 645 C C . ARG A 1 85 ? -10.840 -8.983 22.389 1.00 88.00 85 ARG A C 1
ATOM 647 O O . ARG A 1 85 ? -10.083 -8.958 23.352 1.00 88.00 85 ARG A O 1
ATOM 654 N N . GLU A 1 86 ? -10.592 -8.325 21.263 1.00 84.94 86 GLU A N 1
ATOM 655 C CA . GLU A 1 86 ? -9.338 -7.605 21.019 1.00 84.94 86 GLU A CA 1
ATOM 656 C C . GLU A 1 86 ? -9.463 -6.099 21.319 1.00 84.94 86 GLU A C 1
ATOM 658 O O . GLU A 1 86 ? -8.458 -5.415 21.531 1.00 84.94 86 GLU A O 1
ATOM 663 N N . GLY A 1 87 ? -10.695 -5.584 21.393 1.00 81.88 87 GLY A N 1
ATOM 664 C CA . GLY A 1 87 ? -10.998 -4.168 21.578 1.00 81.88 87 GLY A CA 1
ATOM 665 C C . GLY A 1 87 ? -10.390 -3.294 20.481 1.00 81.88 87 GLY A C 1
ATOM 666 O O . GLY A 1 87 ? -9.883 -3.781 19.476 1.00 81.88 87 GLY A O 1
ATOM 667 N N . GLU A 1 88 ? -10.374 -1.978 20.690 1.00 77.12 88 GLU A N 1
ATOM 668 C CA . GLU A 1 88 ? -9.705 -1.038 19.771 1.00 77.12 88 GLU A CA 1
ATOM 669 C C . GLU A 1 88 ? -8.181 -1.246 19.732 1.00 77.12 88 GLU A C 1
ATOM 671 O O . GLU A 1 88 ? -7.532 -0.992 18.718 1.00 77.12 88 GLU A O 1
ATOM 676 N N . LYS A 1 89 ? -7.611 -1.787 20.817 1.00 76.50 89 LYS A N 1
ATOM 677 C CA . LYS A 1 89 ? -6.176 -2.072 20.959 1.00 76.50 89 LYS A CA 1
ATOM 678 C C . LYS A 1 89 ? -5.684 -3.156 19.994 1.00 76.50 89 LYS A C 1
ATOM 680 O O . LYS A 1 89 ? -4.523 -3.129 19.599 1.00 76.50 89 LYS A O 1
ATOM 685 N N . GLY A 1 90 ? -6.555 -4.082 19.593 1.00 73.94 90 GLY A N 1
ATOM 686 C CA . GLY A 1 90 ? -6.242 -5.103 18.590 1.00 73.94 90 GLY A CA 1
ATOM 687 C C . GLY A 1 90 ? -6.142 -4.586 17.159 1.00 73.94 90 GLY A C 1
ATOM 688 O O . GLY A 1 90 ? -5.648 -5.294 16.286 1.00 73.94 90 GLY A O 1
ATOM 689 N N . PHE A 1 91 ? -6.596 -3.356 16.915 1.00 77.06 91 PHE A N 1
ATOM 690 C CA . PHE A 1 91 ? -6.638 -2.745 15.587 1.00 77.06 91 PHE A CA 1
ATOM 691 C C . PHE A 1 91 ? -5.768 -1.496 15.510 1.00 77.06 91 PHE A C 1
ATOM 693 O O . PHE A 1 91 ? -6.030 -0.609 14.700 1.00 77.06 91 PHE A O 1
ATOM 700 N N . LEU A 1 92 ? -4.734 -1.414 16.347 1.00 76.38 92 LEU A N 1
ATOM 701 C CA . LEU A 1 92 ? -3.745 -0.353 16.242 1.00 76.38 92 LEU A CA 1
ATOM 702 C C . LEU A 1 92 ? -2.904 -0.554 14.977 1.00 76.38 92 LEU A C 1
ATOM 704 O O . LEU A 1 92 ? -2.394 -1.643 14.705 1.00 76.38 92 LEU A O 1
ATOM 708 N N . GLY A 1 93 ? -2.771 0.511 14.194 1.00 7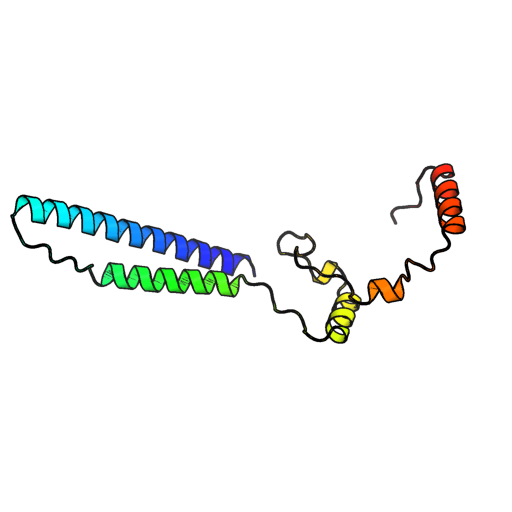0.06 93 GLY A N 1
ATOM 709 C CA . GLY A 1 93 ? -1.826 0.592 13.097 1.00 70.06 93 GLY A CA 1
ATOM 710 C C . GLY A 1 93 ? -0.383 0.629 13.600 1.00 70.06 93 GLY A C 1
ATOM 711 O O . GLY A 1 93 ? -0.095 0.705 14.795 1.00 70.06 93 GLY A O 1
ATOM 712 N N . ALA A 1 94 ? 0.562 0.604 12.661 1.00 65.81 94 ALA A N 1
ATOM 713 C CA . ALA A 1 94 ? 1.990 0.716 12.975 1.00 65.81 94 ALA A CA 1
ATOM 714 C C . ALA A 1 94 ? 2.383 2.078 13.590 1.00 65.81 94 ALA A C 1
ATOM 716 O O . ALA A 1 94 ? 3.494 2.232 14.083 1.00 65.81 94 ALA A O 1
ATOM 717 N N . ASP A 1 95 ? 1.484 3.057 13.531 1.00 69.12 95 ASP A N 1
ATOM 718 C CA . ASP A 1 95 ? 1.562 4.392 14.124 1.00 69.12 95 ASP A CA 1
ATOM 719 C C . ASP A 1 95 ? 0.995 4.457 15.554 1.00 69.12 95 ASP A C 1
ATOM 721 O O . ASP A 1 95 ? 1.012 5.520 16.172 1.00 69.12 95 ASP A O 1
ATOM 725 N N . GLY A 1 96 ? 0.489 3.338 16.088 1.00 69.88 96 GLY A N 1
ATOM 726 C CA . GLY A 1 96 ? -0.132 3.287 17.412 1.00 69.88 96 GLY A CA 1
ATOM 727 C C . GLY A 1 96 ? -1.494 3.981 17.479 1.00 69.88 96 GLY A C 1
ATOM 728 O O . GLY A 1 96 ? -2.041 4.130 18.570 1.00 69.88 96 GLY A O 1
ATOM 729 N N . GLN A 1 97 ? -2.050 4.394 16.337 1.00 75.38 97 GLN A N 1
ATOM 730 C CA . GLN A 1 97 ? -3.411 4.910 16.235 1.00 75.38 97 GLN A CA 1
ATOM 731 C C . GLN A 1 97 ? -4.357 3.789 15.819 1.00 75.38 97 GLN A C 1
ATOM 733 O O . GLN A 1 97 ? -3.941 2.801 15.219 1.00 75.38 97 GLN A O 1
ATOM 738 N N . VAL A 1 98 ? -5.646 3.928 16.124 1.00 75.69 98 VAL A N 1
ATOM 739 C CA . VAL A 1 98 ? -6.658 2.998 15.611 1.00 75.69 98 VAL A CA 1
ATOM 740 C C . VAL A 1 98 ? -6.613 3.041 14.084 1.00 75.69 98 VAL A C 1
ATOM 742 O O . VAL A 1 98 ? -6.635 4.121 13.491 1.00 75.69 98 VAL A O 1
ATOM 745 N N . ALA A 1 99 ? -6.518 1.870 13.453 1.00 73.56 99 ALA A N 1
ATOM 746 C CA . ALA A 1 99 ? -6.443 1.753 12.006 1.00 73.56 99 ALA A CA 1
ATOM 747 C C . ALA A 1 99 ? -7.563 2.576 11.358 1.00 73.56 99 ALA A C 1
ATOM 749 O O . ALA A 1 99 ? -8.721 2.471 11.757 1.00 73.56 99 ALA A O 1
ATOM 750 N N . LYS A 1 100 ? -7.230 3.375 10.336 1.00 69.56 100 LYS A N 1
ATOM 751 C CA . LYS A 1 100 ? -8.204 4.225 9.625 1.00 69.56 100 LYS A CA 1
ATOM 752 C C . LYS A 1 100 ? -9.433 3.462 9.136 1.00 69.56 100 LYS A C 1
ATOM 754 O O . LYS A 1 100 ? -10.523 4.019 9.085 1.00 69.56 100 LYS A O 1
ATOM 759 N N . ASP A 1 101 ? -9.253 2.185 8.822 1.00 69.44 101 ASP A N 1
ATOM 760 C CA . ASP A 1 101 ? -10.316 1.324 8.322 1.00 69.44 101 ASP A CA 1
ATOM 761 C C . ASP A 1 101 ? -11.073 0.599 9.443 1.00 69.44 101 ASP A C 1
ATOM 763 O O . ASP A 1 101 ? -11.864 -0.300 9.158 1.00 69.44 101 ASP A O 1
ATOM 767 N N . TYR A 1 102 ? -10.826 0.918 10.714 1.00 77.69 102 TYR A N 1
ATOM 768 C CA . TYR A 1 102 ? -11.518 0.303 11.838 1.00 77.69 102 TYR A CA 1
ATOM 769 C C . TYR A 1 102 ? -13.010 0.640 11.800 1.00 77.69 102 TYR A C 1
ATOM 771 O O . TYR A 1 102 ? -13.433 1.783 11.963 1.00 77.69 102 TYR A O 1
ATOM 779 N N . VAL A 1 103 ? -13.817 -0.400 11.614 1.00 75.44 103 VAL A N 1
ATOM 780 C CA . VAL A 1 103 ? -15.268 -0.342 11.754 1.00 75.44 103 VAL A CA 1
ATOM 781 C C . VAL A 1 103 ? -15.593 -1.025 13.073 1.00 75.44 103 VAL A C 1
ATOM 783 O O . VAL A 1 103 ? -15.327 -2.218 13.223 1.00 75.44 103 VAL A O 1
ATOM 786 N N . GLY A 1 104 ? -16.128 -0.268 14.033 1.00 82.38 104 GLY A N 1
ATOM 787 C CA . GLY A 1 104 ? -16.489 -0.786 15.356 1.00 82.38 104 GLY A CA 1
ATOM 788 C C . GLY A 1 104 ? -17.540 -1.904 15.309 1.00 82.38 104 GLY A C 1
ATOM 789 O O . GLY A 1 104 ? -17.934 -2.374 14.240 1.00 82.38 104 GLY A O 1
ATOM 790 N N . ASN A 1 105 ? -18.018 -2.340 16.480 1.00 87.38 105 ASN A N 1
ATOM 791 C CA . ASN A 1 105 ? -18.993 -3.432 16.560 1.00 87.38 105 ASN A CA 1
ATOM 792 C C . ASN A 1 105 ? -20.237 -3.124 15.685 1.00 87.38 105 ASN A C 1
ATOM 794 O O . ASN A 1 105 ? -20.919 -2.126 15.941 1.00 87.38 105 ASN A O 1
ATOM 798 N N . PRO A 1 106 ? -20.565 -3.964 14.681 1.00 87.62 106 PRO A N 1
ATOM 799 C CA . PRO A 1 106 ? -21.714 -3.746 13.801 1.00 87.62 106 PRO A CA 1
ATOM 800 C C . PRO A 1 106 ? -23.049 -3.749 14.558 1.00 87.62 106 PRO A C 1
ATOM 802 O O . PRO A 1 106 ? -24.006 -3.117 14.115 1.00 87.62 106 PRO A O 1
ATOM 805 N N . TYR A 1 107 ? -23.119 -4.406 15.718 1.00 89.12 107 TYR A N 1
ATOM 806 C CA . TYR A 1 107 ? -24.318 -4.458 16.555 1.00 89.12 107 TYR A CA 1
ATOM 807 C C . TYR A 1 107 ? -24.416 -3.313 17.568 1.00 89.12 107 TYR A C 1
ATOM 809 O O . TYR A 1 107 ? -25.428 -3.204 18.259 1.00 89.12 107 TYR A O 1
ATOM 817 N N . LYS A 1 108 ? -23.437 -2.396 17.611 1.00 86.94 108 LYS A N 1
ATOM 818 C CA . LYS A 1 108 ? -23.384 -1.303 18.597 1.00 86.94 108 LYS A CA 1
ATOM 819 C C . LYS A 1 108 ? -24.672 -0.482 18.651 1.00 86.94 108 LYS A C 1
ATOM 821 O O . LYS A 1 108 ? -25.092 -0.073 19.727 1.00 86.94 108 LYS A O 1
ATOM 826 N N . VAL A 1 109 ? -25.326 -0.243 17.513 1.00 86.56 109 VAL A N 1
ATOM 827 C CA . VAL A 1 109 ? -26.598 0.503 17.458 1.00 86.56 109 VAL A CA 1
ATOM 828 C C . VAL A 1 109 ? -27.747 -0.278 18.106 1.00 86.56 109 VAL A C 1
ATOM 830 O O . VAL A 1 109 ? -28.579 0.314 18.792 1.00 86.56 109 VAL A O 1
ATOM 833 N N . LEU A 1 110 ? -27.786 -1.601 17.926 1.00 87.38 110 LEU A N 1
ATOM 834 C CA . LEU A 1 110 ? -28.804 -2.458 18.539 1.00 87.38 110 LEU A CA 1
ATOM 835 C C . LEU A 1 110 ? -28.590 -2.601 20.047 1.00 87.38 110 LEU A C 1
ATOM 837 O O . LEU A 1 110 ? -29.565 -2.666 20.787 1.00 87.38 110 LEU A O 1
ATOM 841 N N . GLU A 1 111 ? -27.337 -2.616 20.495 1.00 85.12 111 GLU A N 1
ATOM 842 C CA . GLU A 1 111 ? -26.977 -2.711 21.914 1.00 85.12 111 GLU A CA 1
ATOM 843 C C . GLU A 1 111 ? -27.188 -1.382 22.648 1.00 85.12 111 GLU A C 1
ATOM 845 O O . GLU A 1 111 ? -27.824 -1.343 23.698 1.00 85.12 111 GLU A O 1
ATOM 850 N N . SER A 1 112 ? -26.703 -0.274 22.077 1.00 86.19 112 SER A N 1
ATOM 851 C CA . SER A 1 112 ? -26.816 1.056 22.695 1.00 86.19 112 SER A CA 1
ATOM 852 C C . SER A 1 112 ? -28.222 1.647 22.626 1.00 86.19 112 SER A C 1
ATOM 854 O O . SER A 1 112 ? -28.532 2.546 23.405 1.00 86.19 112 SER A O 1
ATOM 856 N N . ARG A 1 113 ? -29.071 1.157 21.708 1.00 88.19 113 ARG A N 1
ATOM 857 C CA . ARG A 1 113 ? -30.473 1.572 21.532 1.00 88.19 113 ARG A CA 1
ATOM 858 C C . ARG A 1 113 ? -30.648 3.092 21.661 1.00 88.19 113 ARG A C 1
ATOM 860 O O . ARG A 1 113 ? -31.408 3.540 22.520 1.00 88.19 113 ARG A O 1
ATOM 867 N N . PRO A 1 114 ? -30.001 3.902 20.804 1.00 85.69 114 PRO A N 1
ATOM 868 C CA . PRO A 1 114 ? -29.954 5.357 20.973 1.00 85.69 114 PRO A CA 1
ATOM 869 C C . PRO A 1 114 ? -31.346 6.011 21.038 1.00 85.69 114 PRO A C 1
ATOM 871 O O . PRO A 1 114 ? -31.521 7.024 21.704 1.00 85.69 114 PRO A O 1
ATOM 874 N N . GLY A 1 115 ? -32.359 5.407 20.407 1.00 87.50 115 GLY A N 1
ATOM 875 C CA . GLY A 1 115 ? -33.747 5.883 20.459 1.00 87.50 115 GLY A CA 1
ATOM 876 C C . GLY A 1 115 ? -34.503 5.603 21.767 1.00 87.50 115 GLY A C 1
ATOM 877 O O . GLY A 1 115 ? -35.594 6.130 21.945 1.00 87.50 115 GLY A O 1
ATOM 878 N N . PHE A 1 116 ? -33.961 4.787 22.674 1.00 89.25 116 PHE A N 1
ATOM 879 C CA . PHE A 1 116 ? -34.588 4.417 23.955 1.00 89.25 116 PHE A CA 1
ATOM 880 C C . PHE A 1 116 ? -33.879 5.032 25.163 1.00 89.25 116 PHE A C 1
ATOM 882 O O . PHE A 1 116 ? -34.098 4.623 26.303 1.00 89.25 116 PHE A O 1
ATOM 889 N N . VAL A 1 117 ? -33.005 6.001 24.918 1.00 88.38 117 VAL A N 1
ATOM 890 C CA . VAL A 1 117 ? -32.249 6.669 25.968 1.00 88.38 117 VAL A CA 1
ATOM 891 C C . VAL A 1 117 ? -33.157 7.633 26.731 1.00 88.38 117 VAL A C 1
ATOM 893 O O . VAL A 1 117 ? -33.875 8.437 26.136 1.00 88.38 117 VAL A O 1
ATOM 896 N N . ASP A 1 118 ? -33.096 7.593 28.063 1.00 92.44 118 ASP A N 1
ATOM 897 C CA . ASP A 1 118 ? -33.766 8.584 28.903 1.00 92.44 118 ASP A CA 1
ATOM 898 C C . ASP A 1 118 ? -32.994 9.912 28.876 1.00 92.44 118 ASP A C 1
ATOM 900 O O . ASP A 1 118 ? -32.062 10.156 29.648 1.00 92.44 118 ASP A O 1
ATOM 904 N N . ILE A 1 119 ? -33.420 10.792 27.969 1.00 92.19 119 ILE A N 1
ATOM 905 C CA . ILE A 1 119 ? -32.831 12.119 27.763 1.00 92.19 119 ILE A CA 1
ATOM 906 C C . ILE A 1 119 ? -32.920 12.974 29.037 1.00 92.19 119 ILE A C 1
ATOM 908 O O . ILE A 1 119 ? -32.050 13.812 29.282 1.00 92.19 119 ILE A O 1
ATOM 912 N N . ARG A 1 120 ? -33.966 12.802 29.858 1.00 93.25 120 ARG A N 1
ATOM 913 C CA . ARG A 1 120 ? -34.152 13.617 31.070 1.00 93.25 120 ARG A CA 1
ATOM 914 C C . ARG A 1 120 ? -33.166 13.198 32.148 1.00 93.25 120 ARG A C 1
ATOM 916 O O . ARG A 1 120 ? -32.546 14.066 32.762 1.00 93.25 120 ARG A O 1
ATOM 923 N N . LYS A 1 121 ? -32.990 11.889 32.328 1.00 93.62 121 LYS A N 1
ATOM 924 C CA . LYS A 1 121 ? -31.990 11.334 33.242 1.00 93.62 121 LYS A CA 1
ATOM 925 C C . LYS A 1 121 ? -30.576 11.768 32.848 1.00 93.62 121 LYS A C 1
ATOM 927 O O . LYS A 1 121 ? -29.883 12.335 33.685 1.00 93.62 121 LYS A O 1
ATOM 932 N N . GLN A 1 122 ? -30.198 11.626 31.576 1.00 91.62 122 GLN A N 1
ATOM 933 C CA . GLN A 1 122 ? -28.863 12.030 31.109 1.00 91.62 122 GLN A CA 1
ATOM 934 C C . GLN A 1 122 ? -28.578 13.521 31.313 1.00 91.62 122 GLN A C 1
ATOM 936 O O . GLN A 1 122 ? -27.486 13.894 31.731 1.00 91.62 122 GLN A O 1
ATOM 941 N N . LYS A 1 123 ? -29.562 14.394 31.058 1.00 93.56 123 LYS A N 1
ATOM 942 C CA . LYS A 1 123 ? -29.411 15.836 31.311 1.00 93.56 123 LYS A CA 1
ATOM 943 C C . LYS A 1 123 ? -29.198 16.146 32.791 1.00 93.56 123 LYS A C 1
ATOM 945 O O . LYS A 1 123 ? -28.426 17.045 33.109 1.00 93.56 123 LYS A O 1
ATOM 950 N N . LYS A 1 124 ? -29.882 15.420 33.680 1.00 95.25 124 LYS A N 1
ATOM 951 C CA . LYS A 1 124 ? -29.720 15.573 35.128 1.00 95.25 124 LYS A CA 1
ATOM 952 C C . LYS A 1 124 ? -28.331 15.114 35.578 1.00 95.25 124 LYS A C 1
ATOM 954 O O . LYS A 1 124 ? -27.656 15.882 36.249 1.00 95.25 124 LYS A O 1
ATOM 959 N N . GLU A 1 125 ? -27.899 13.927 35.156 1.00 93.50 125 GLU A N 1
ATOM 960 C CA . GLU A 1 125 ? -26.565 13.385 35.464 1.00 93.50 125 GLU A CA 1
ATOM 961 C C . GLU A 1 125 ? -25.453 14.314 34.962 1.00 93.50 125 GLU A C 1
ATOM 963 O O . GLU A 1 125 ? -24.516 14.616 35.693 1.00 93.50 125 GLU A O 1
ATOM 968 N N . PHE A 1 126 ? -25.592 14.849 33.744 1.00 92.31 126 PHE A N 1
ATOM 969 C CA . PHE A 1 126 ? -24.651 15.830 33.210 1.00 92.31 126 PHE A CA 1
ATOM 970 C C . PHE A 1 126 ? -24.622 17.120 34.043 1.00 92.31 126 PHE A C 1
ATOM 972 O O . PHE A 1 126 ? -23.549 17.634 34.345 1.00 92.31 126 PHE A O 1
ATOM 979 N N . ALA A 1 127 ? -25.784 17.645 34.445 1.00 93.62 127 ALA A N 1
ATOM 980 C CA . ALA A 1 127 ? -25.856 18.845 35.277 1.00 93.62 127 ALA A CA 1
ATOM 981 C C . ALA A 1 127 ? -25.246 18.632 36.674 1.00 93.62 127 ALA A C 1
ATOM 983 O O . ALA A 1 127 ? -24.588 19.530 37.199 1.00 93.62 127 ALA A O 1
ATOM 984 N N . GLU A 1 128 ? -25.440 17.451 37.265 1.00 93.56 128 GLU A N 1
ATOM 985 C CA . GLU A 1 128 ? -24.812 17.059 38.531 1.00 93.56 128 GLU A CA 1
ATOM 986 C C . GLU A 1 128 ? -23.288 16.955 38.381 1.00 93.56 128 GLU A C 1
ATOM 988 O O . GLU A 1 128 ? -22.568 17.570 39.166 1.00 93.56 128 GLU A O 1
ATOM 993 N N . TRP A 1 129 ? -22.798 16.320 37.313 1.00 91.00 129 TRP A N 1
ATOM 994 C CA . TRP A 1 129 ? -21.367 16.239 36.997 1.00 91.00 129 TRP A CA 1
ATOM 995 C C . TRP A 1 129 ? -20.712 17.618 36.785 1.00 91.00 129 TRP A C 1
ATOM 997 O O . TRP A 1 129 ? -19.618 17.874 37.293 1.00 91.00 129 TRP A O 1
ATOM 1007 N N . VAL A 1 130 ? -21.386 18.544 36.088 1.00 92.75 130 VAL A N 1
ATOM 1008 C CA . VAL A 1 130 ? -20.904 19.932 35.924 1.00 92.75 130 VAL A CA 1
ATOM 1009 C C . VAL A 1 130 ? -20.827 20.646 37.277 1.00 92.75 130 VAL A C 1
ATOM 1011 O O . VAL A 1 130 ? -19.859 21.357 37.545 1.00 92.75 130 VAL A O 1
ATOM 1014 N N . ARG A 1 131 ? -21.825 20.445 38.147 1.00 87.94 131 ARG A N 1
ATOM 1015 C CA . ARG A 1 131 ? -21.856 21.028 39.498 1.00 87.94 131 ARG A CA 1
ATOM 1016 C C . ARG A 1 131 ? -20.739 20.479 40.393 1.00 87.94 131 ARG A C 1
ATOM 1018 O O . ARG A 1 131 ? -20.249 21.206 41.250 1.00 87.94 131 ARG A O 1
ATOM 1025 N N . GLU A 1 132 ? -20.327 19.235 40.177 1.00 88.94 132 GLU A N 1
ATOM 1026 C CA . GLU A 1 132 ? -19.223 18.568 40.884 1.00 88.94 132 GLU A CA 1
ATOM 1027 C C . GLU A 1 132 ? -17.831 18.916 40.316 1.00 88.94 132 GLU A C 1
ATOM 1029 O O . GLU A 1 132 ? -16.819 18.383 40.765 1.00 88.94 132 GLU A O 1
ATOM 1034 N N . GLY A 1 133 ? -17.744 19.852 39.362 1.00 79.56 133 GLY A N 1
ATOM 1035 C CA . GLY A 1 133 ? -16.467 20.386 38.879 1.00 79.56 133 GLY A CA 1
ATOM 1036 C C . GLY A 1 133 ? -15.736 19.478 37.888 1.00 79.56 133 GLY A C 1
ATOM 1037 O O . GLY A 1 133 ? -14.520 19.591 37.734 1.00 79.56 133 GLY A O 1
ATOM 1038 N N . GLY A 1 134 ? -16.451 18.568 37.219 1.00 66.44 134 GLY A N 1
ATOM 1039 C CA . GLY A 1 134 ? -15.913 17.771 36.113 1.00 66.44 134 GLY A CA 1
ATOM 1040 C C . GLY A 1 134 ? -14.815 16.768 36.486 1.00 66.44 134 GLY A C 1
ATOM 1041 O O . GLY A 1 134 ? -14.162 16.221 35.600 1.00 66.44 134 GLY A O 1
ATOM 1042 N N . SER A 1 135 ? -14.609 16.512 37.778 1.00 64.19 135 SER A N 1
ATOM 1043 C CA . SER A 1 135 ? -13.553 15.635 38.294 1.00 64.19 135 SER A CA 1
ATOM 1044 C C . SER A 1 135 ? -14.136 14.323 38.814 1.00 64.19 135 SER A C 1
ATOM 1046 O O . SER A 1 135 ? -14.106 14.044 40.006 1.00 64.19 135 SER A O 1
ATOM 1048 N N . ALA A 1 136 ? -14.656 13.499 37.905 1.00 55.81 136 ALA A N 1
ATOM 1049 C CA . ALA A 1 136 ? -14.786 12.065 38.152 1.00 55.81 136 ALA A CA 1
ATOM 1050 C C . ALA A 1 136 ? -13.541 11.381 37.563 1.00 55.81 136 ALA A C 1
ATOM 1052 O O . ALA A 1 136 ? -13.502 11.028 36.390 1.00 55.81 136 ALA A O 1
ATOM 1053 N N . GLU A 1 137 ? -12.497 11.367 38.390 1.00 48.91 137 GLU A N 1
ATOM 1054 C CA . GLU A 1 137 ? -11.321 10.489 38.433 1.00 48.91 137 GLU A CA 1
ATOM 1055 C C . GLU A 1 137 ? -10.895 9.741 37.148 1.00 48.91 137 GLU A C 1
ATOM 1057 O O . GLU A 1 137 ? -11.497 8.764 36.711 1.00 48.91 137 GLU A O 1
ATOM 1062 N N . VAL A 1 138 ? -9.730 10.146 36.627 1.00 47.50 138 VAL A N 1
ATOM 1063 C CA . VAL A 1 138 ? -8.781 9.243 35.968 1.00 47.50 138 VAL A CA 1
ATOM 1064 C C . VAL A 1 138 ? -8.255 8.285 37.041 1.00 47.50 138 VAL A C 1
ATOM 1066 O O . VAL A 1 138 ? -7.422 8.687 37.856 1.00 47.50 138 VAL A O 1
ATOM 1069 N N . ARG A 1 139 ? -8.723 7.036 37.049 1.00 34.22 139 ARG A N 1
ATOM 1070 C CA . ARG A 1 139 ? -8.018 5.916 37.682 1.00 34.22 139 ARG A CA 1
ATOM 1071 C C . ARG A 1 139 ? -8.223 4.623 36.912 1.00 34.22 139 ARG A C 1
ATOM 1073 O O . ARG A 1 139 ? -9.359 4.389 36.448 1.00 34.22 139 ARG A O 1
#

Secondary structure (DSSP, 8-state):
-HHHHHHHHHHHHHHHHHHHHHHHHHHHHHHHHHHHHT-----PPPHHHHHHHHHHHHHHHHHHHHTSPPPPPSSHHHHHHHHHHHTGGGGB-TTSSBPTT----TTHHHHH-GGG--HHHHHHHHHHHHHTTT-----

Organism: Pseudogymnoascus destructans (strain ATCC MYA-4855 / 20631-21) (NCBI:txid658429)

Radius of gyration: 29.41 Å; chains: 1; bounding box: 59×34×82 Å

pLDDT: mean 86.5, std 11.55, range [34.22, 98.5]

InterPro domains:
  IPR018937 Membrane magnesium transporter [PF10270] (10-126)
  IPR053279 ER membrane protein complex subunit [PTHR28144] (1-135)